Protein AF-F8X2E6-F1 (afdb_monomer)

Solvent-accessible surface area (backbone atoms only — not comparable to full-atom values): 6970 Å² total; per-residue (Å²): 133,82,79,84,79,78,52,74,77,81,66,60,61,71,78,40,72,68,53,47,54,53,47,49,52,50,50,52,58,64,71,67,60,95,70,79,73,49,81,45,78,47,77,47,75,47,98,66,54,37,36,38,39,40,31,36,37,47,46,56,96,87,60,66,39,72,42,82,74,49,54,48,30,27,36,68,77,85,87,52,76,43,78,41,65,75,57,20,55,52,50,46,51,56,48,50,53,56,44,50,57,50,36,49,52,49,49,54,52,51,57,50,54,64,76,79,107

Structure (mmCIF, N/CA/C/O backbone):
data_AF-F8X2E6-F1
#
_entry.id   AF-F8X2E6-F1
#
loop_
_atom_site.group_PDB
_atom_site.id
_atom_site.type_symbol
_atom_site.label_atom_id
_atom_site.label_alt_id
_atom_site.label_comp_id
_atom_site.label_asym_id
_atom_site.label_entity_id
_atom_site.label_seq_id
_atom_site.pdbx_PDB_ins_code
_atom_site.Cartn_x
_atom_site.Cartn_y
_atom_site.Cartn_z
_atom_site.occupancy
_atom_site.B_iso_or_equiv
_atom_site.auth_seq_id
_atom_site.auth_comp_id
_atom_site.auth_asym_id
_atom_site.auth_atom_id
_atom_site.pdbx_PDB_model_num
ATOM 1 N N . MET A 1 1 ? -29.375 3.908 34.653 1.00 38.72 1 MET A N 1
ATOM 2 C CA . MET A 1 1 ? -28.769 2.998 33.661 1.00 38.72 1 MET A CA 1
ATOM 3 C C . MET A 1 1 ? -27.700 3.803 32.946 1.00 38.72 1 MET A C 1
ATOM 5 O O . MET A 1 1 ? -28.048 4.783 32.305 1.00 38.72 1 MET A O 1
ATOM 9 N N . GLY A 1 2 ? -26.422 3.524 33.218 1.00 39.16 2 GLY A N 1
ATOM 10 C CA . GLY A 1 2 ? -25.306 4.288 32.655 1.00 39.16 2 GLY A CA 1
ATOM 11 C C . GLY A 1 2 ? -25.157 3.987 31.168 1.00 39.16 2 GLY A C 1
ATOM 12 O O . GLY A 1 2 ? -25.267 2.827 30.779 1.00 39.16 2 GLY A O 1
ATOM 13 N N . ALA A 1 3 ? -24.959 5.024 30.353 1.00 43.25 3 ALA A N 1
ATOM 14 C CA . ALA A 1 3 ? -24.627 4.857 28.945 1.00 43.25 3 ALA A CA 1
ATOM 15 C C . ALA A 1 3 ? -23.361 3.998 28.842 1.00 43.25 3 ALA A C 1
ATOM 17 O O . ALA A 1 3 ? -22.381 4.272 29.541 1.00 43.25 3 ALA A O 1
ATOM 18 N N . LEU A 1 4 ? -23.406 2.952 28.013 1.00 37.09 4 LEU A N 1
ATOM 19 C CA . LEU A 1 4 ? -22.219 2.189 27.649 1.00 37.09 4 LEU A CA 1
ATOM 20 C C . LEU A 1 4 ? -21.218 3.201 27.077 1.00 37.09 4 LEU A C 1
ATOM 22 O O . LEU A 1 4 ? -21.467 3.802 26.033 1.00 37.09 4 LEU A O 1
ATOM 26 N N . LYS A 1 5 ? -20.137 3.465 27.811 1.00 39.19 5 LYS A N 1
ATOM 27 C CA . LYS A 1 5 ? -19.029 4.269 27.306 1.00 39.19 5 LYS A CA 1
ATOM 28 C C . LYS A 1 5 ? -18.236 3.330 26.411 1.00 39.19 5 LYS A C 1
ATOM 30 O O . LYS A 1 5 ? -17.448 2.537 26.901 1.00 39.19 5 LYS A O 1
ATOM 35 N N . ILE A 1 6 ? -18.578 3.355 25.133 1.00 37.03 6 ILE A N 1
ATOM 36 C CA . ILE A 1 6 ? -17.868 2.663 24.068 1.00 37.03 6 ILE A CA 1
ATOM 37 C C . ILE A 1 6 ? -16.474 3.304 24.010 1.00 37.03 6 ILE A C 1
ATOM 39 O O . ILE A 1 6 ? -16.369 4.488 23.678 1.00 37.03 6 ILE A O 1
ATOM 43 N N . ASP A 1 7 ? -15.439 2.589 24.458 1.00 45.00 7 ASP A N 1
ATOM 44 C CA . ASP A 1 7 ? -14.062 3.076 24.383 1.00 45.00 7 ASP A CA 1
ATOM 45 C C . ASP A 1 7 ? -13.582 2.916 22.938 1.00 45.00 7 ASP A C 1
ATOM 47 O O . ASP A 1 7 ? -13.813 1.887 22.307 1.00 45.00 7 ASP A O 1
ATOM 51 N N . ILE A 1 8 ? -12.896 3.918 22.392 1.00 43.97 8 ILE A N 1
ATOM 52 C CA . ILE A 1 8 ? -12.310 3.816 21.050 1.00 43.97 8 ILE A CA 1
ATOM 53 C C . ILE A 1 8 ? -11.261 2.690 20.985 1.00 43.97 8 ILE A C 1
ATOM 55 O O . ILE A 1 8 ? -10.983 2.154 19.916 1.00 43.97 8 ILE A O 1
ATOM 59 N N . GLN A 1 9 ? -10.722 2.278 22.140 1.00 46.31 9 GLN A N 1
ATOM 60 C CA . GLN A 1 9 ? -9.853 1.109 22.274 1.00 46.31 9 GLN A CA 1
ATOM 61 C C . GLN A 1 9 ? -10.588 -0.233 22.131 1.00 46.31 9 GLN A C 1
ATOM 63 O O . GLN A 1 9 ? -9.951 -1.215 21.752 1.00 46.31 9 GLN A O 1
ATOM 68 N N . ASP A 1 10 ? -11.907 -0.281 22.355 1.00 43.69 10 ASP A N 1
ATOM 69 C CA . ASP A 1 10 ? -12.730 -1.481 22.131 1.00 43.69 10 ASP A CA 1
ATOM 70 C C . ASP A 1 10 ? -12.931 -1.764 20.625 1.00 43.69 10 ASP A C 1
ATOM 72 O O . ASP A 1 10 ? -13.336 -2.861 20.241 1.00 43.69 10 ASP A O 1
ATOM 76 N N . PHE A 1 11 ? -12.594 -0.786 19.770 1.00 47.62 11 PHE A N 1
ATOM 77 C CA . PHE A 1 11 ? -12.663 -0.820 18.305 1.00 47.62 11 PHE A CA 1
ATOM 78 C C . PHE A 1 11 ? -11.269 -0.743 17.685 1.00 47.62 11 PHE A C 1
ATOM 80 O O . PHE A 1 11 ? -11.085 -0.102 16.656 1.00 47.62 11 PHE A O 1
ATOM 87 N N . LYS A 1 12 ? -10.269 -1.416 18.259 1.00 51.94 12 LYS A N 1
ATOM 88 C CA . LYS A 1 12 ? -9.099 -1.820 17.469 1.00 51.94 12 LYS A CA 1
ATOM 89 C C . LYS A 1 12 ? -9.381 -3.186 16.830 1.00 51.94 12 LYS A C 1
ATOM 91 O O . LYS A 1 12 ? -8.991 -4.203 17.403 1.00 51.94 12 LYS A O 1
ATOM 96 N N . PRO A 1 13 ? -10.017 -3.285 15.646 1.00 56.22 13 PRO A N 1
ATOM 97 C CA . PRO A 1 13 ? -9.803 -4.435 14.795 1.00 56.22 13 PRO A CA 1
ATOM 98 C C . PRO A 1 13 ? -8.336 -4.356 14.368 1.00 56.22 13 PRO A C 1
ATOM 100 O O . PRO A 1 13 ? -7.985 -3.637 13.448 1.00 56.22 13 PRO A O 1
ATOM 103 N N . CYS A 1 14 ? -7.430 -4.985 15.115 1.00 60.44 14 CYS A N 1
ATOM 104 C CA . CYS A 1 14 ? -6.004 -4.719 14.954 1.00 60.44 14 CYS A CA 1
ATOM 105 C C . CYS A 1 14 ? -5.539 -5.119 13.545 1.00 60.44 14 CYS A C 1
ATOM 107 O O . CYS A 1 14 ? -5.447 -6.308 13.237 1.00 60.44 14 CYS A O 1
ATOM 109 N N . LEU A 1 15 ? -5.202 -4.136 12.709 1.00 65.56 15 LEU A N 1
ATOM 110 C CA . LEU A 1 15 ? -4.176 -4.302 11.685 1.00 65.56 15 LEU A CA 1
ATOM 111 C C . LEU A 1 15 ? -2.874 -4.574 12.447 1.00 65.56 15 LEU A C 1
ATOM 113 O O . LEU A 1 15 ? -2.180 -3.656 12.871 1.00 65.56 15 LEU A O 1
ATOM 117 N N . THR A 1 16 ? -2.619 -5.846 12.752 1.00 73.56 16 THR A N 1
ATOM 118 C CA . THR A 1 16 ? -1.362 -6.264 13.379 1.00 73.56 16 THR A CA 1
ATOM 119 C C . THR A 1 16 ? -0.214 -6.056 12.400 1.00 73.56 16 THR A C 1
ATOM 12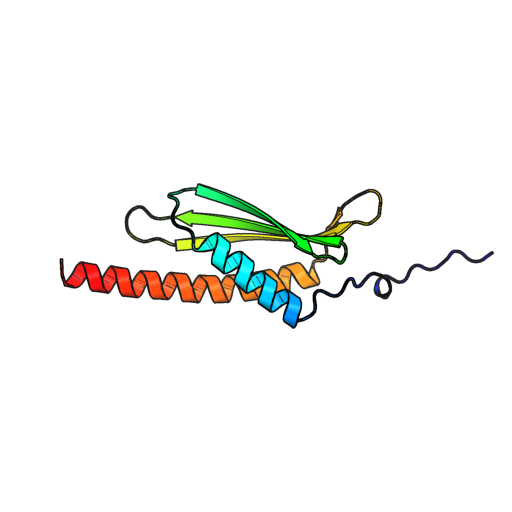1 O O . THR A 1 16 ? -0.436 -6.103 11.191 1.00 73.56 16 THR A O 1
ATOM 124 N N . ASP A 1 17 ? 1.015 -5.923 12.897 1.00 73.38 17 ASP A N 1
ATOM 125 C CA . ASP A 1 17 ? 2.210 -5.784 12.049 1.00 73.38 17 ASP A CA 1
ATOM 126 C C . ASP A 1 17 ? 2.293 -6.887 10.976 1.00 73.38 17 ASP A C 1
ATOM 128 O O . ASP A 1 17 ? 2.595 -6.622 9.816 1.00 73.38 17 ASP A O 1
ATOM 132 N N . GLU A 1 18 ? 1.927 -8.126 11.328 1.00 75.25 18 GLU A N 1
ATOM 133 C CA . GLU A 1 18 ? 1.874 -9.249 10.382 1.00 75.25 18 GLU A CA 1
ATOM 134 C C . GLU A 1 18 ? 0.780 -9.077 9.311 1.00 75.25 18 GLU A C 1
ATOM 136 O O . GLU A 1 18 ? 0.967 -9.455 8.153 1.00 75.25 18 GLU A O 1
ATOM 141 N N . SER A 1 19 ? -0.376 -8.520 9.681 1.00 74.81 19 SER A N 1
ATOM 142 C CA . SER A 1 19 ? -1.471 -8.257 8.740 1.00 74.81 19 SER A CA 1
ATOM 143 C C . SER A 1 19 ? -1.123 -7.104 7.800 1.00 74.81 19 SER A C 1
ATOM 145 O O . SER A 1 19 ? -1.433 -7.181 6.614 1.00 74.81 19 SER A O 1
ATOM 147 N N . ILE A 1 20 ? -0.438 -6.079 8.315 1.00 78.31 20 ILE A N 1
ATOM 148 C CA . ILE A 1 20 ? 0.084 -4.946 7.545 1.00 78.31 20 ILE A CA 1
ATOM 149 C C . ILE A 1 20 ? 1.116 -5.438 6.525 1.00 78.31 20 ILE A C 1
ATOM 151 O O . ILE A 1 20 ? 0.979 -5.140 5.344 1.00 78.31 20 ILE A O 1
ATOM 155 N N . ASP A 1 21 ? 2.088 -6.257 6.933 1.00 77.19 21 ASP A N 1
ATOM 156 C CA . ASP A 1 21 ? 3.099 -6.817 6.022 1.00 77.19 21 ASP A CA 1
ATOM 157 C C . ASP A 1 21 ? 2.469 -7.674 4.907 1.00 77.19 21 ASP A C 1
ATOM 159 O O . ASP A 1 21 ? 2.795 -7.527 3.726 1.00 77.19 21 ASP A O 1
ATOM 163 N N . LYS A 1 22 ? 1.497 -8.532 5.249 1.00 79.19 22 LYS A N 1
ATOM 164 C CA . LYS A 1 22 ? 0.740 -9.308 4.250 1.00 79.19 22 LYS A CA 1
ATOM 165 C C . LYS A 1 22 ? -0.040 -8.407 3.296 1.00 79.19 22 LYS A C 1
ATOM 167 O O . LYS A 1 22 ? -0.077 -8.690 2.099 1.00 79.19 22 LYS A O 1
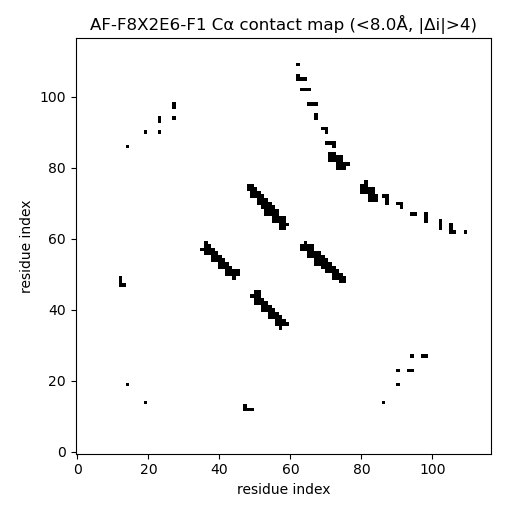ATOM 172 N N . LEU A 1 23 ? -0.654 -7.344 3.812 1.00 78.25 23 LEU A N 1
ATOM 173 C CA . LEU A 1 23 ? -1.415 -6.389 3.016 1.00 78.25 23 LEU A CA 1
ATOM 174 C C . LEU A 1 23 ? -0.503 -5.621 2.052 1.00 78.25 23 LEU A C 1
ATOM 176 O O . LEU A 1 23 ? -0.816 -5.548 0.869 1.00 78.25 23 LEU A O 1
ATOM 180 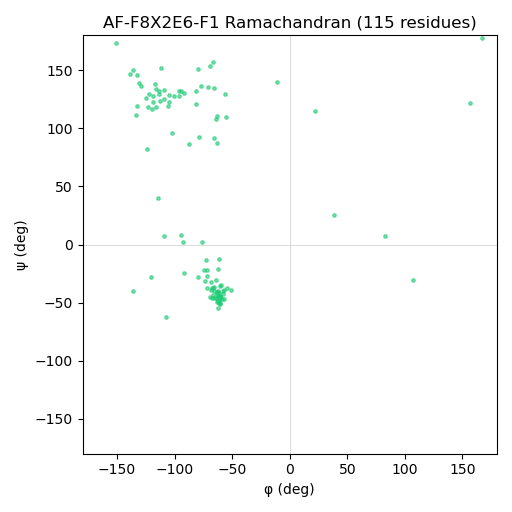N N . VAL A 1 24 ? 0.648 -5.132 2.520 1.00 81.12 24 VAL A N 1
ATOM 181 C CA . VAL A 1 24 ? 1.660 -4.475 1.678 1.00 81.12 24 VAL A CA 1
ATOM 182 C C . VAL A 1 24 ? 2.107 -5.410 0.558 1.00 81.12 24 VAL A C 1
ATOM 184 O O . VAL A 1 24 ? 2.091 -5.015 -0.602 1.00 81.12 24 VAL A O 1
ATOM 187 N N . LYS A 1 25 ? 2.416 -6.677 0.859 1.00 81.88 25 LYS A N 1
ATOM 188 C CA . LYS A 1 25 ? 2.793 -7.671 -0.164 1.00 81.88 25 LYS A CA 1
ATOM 189 C C . LYS A 1 25 ? 1.688 -7.921 -1.189 1.00 81.88 25 LYS A C 1
ATOM 191 O O . LYS A 1 25 ? 1.980 -8.026 -2.377 1.00 81.88 25 LYS A O 1
ATOM 196 N N . LEU A 1 26 ? 0.433 -8.009 -0.748 1.00 80.56 26 LEU A N 1
ATOM 197 C CA . LEU A 1 26 ? -0.723 -8.166 -1.635 1.00 80.56 26 LEU A CA 1
ATOM 198 C C . LEU A 1 26 ? -0.914 -6.945 -2.540 1.00 80.56 26 LEU A C 1
ATOM 200 O O . LEU A 1 26 ? -1.101 -7.114 -3.742 1.00 80.56 26 LEU A O 1
ATOM 204 N N . ILE A 1 27 ? -0.832 -5.736 -1.979 1.00 78.62 27 ILE A N 1
ATOM 205 C CA . ILE A 1 27 ? -0.925 -4.482 -2.734 1.00 78.62 27 ILE A CA 1
ATOM 206 C C . ILE A 1 27 ? 0.206 -4.413 -3.754 1.00 78.62 27 ILE A C 1
ATOM 208 O O . ILE A 1 27 ? -0.066 -4.216 -4.931 1.00 78.62 27 ILE A O 1
ATOM 212 N N . MET A 1 28 ? 1.452 -4.639 -3.335 1.00 78.31 28 MET A N 1
ATOM 213 C CA . MET A 1 28 ? 2.606 -4.634 -4.234 1.00 78.31 28 MET A CA 1
ATOM 214 C C . MET A 1 28 ? 2.446 -5.664 -5.351 1.00 78.31 28 MET A C 1
ATOM 216 O O . MET A 1 28 ? 2.669 -5.329 -6.506 1.00 78.31 28 MET A O 1
ATOM 220 N N . SER A 1 29 ? 1.972 -6.875 -5.043 1.00 77.75 29 SER A N 1
ATOM 221 C CA . SER A 1 29 ? 1.716 -7.898 -6.059 1.00 77.75 29 SER A CA 1
ATOM 222 C C . SER A 1 29 ? 0.597 -7.524 -7.032 1.00 77.75 29 SER A C 1
ATOM 224 O O . SER A 1 29 ? 0.702 -7.898 -8.194 1.00 77.75 29 SER A O 1
ATOM 226 N N . ASP A 1 30 ? -0.472 -6.846 -6.598 1.00 74.50 30 ASP A N 1
ATOM 227 C CA . ASP A 1 30 ? -1.528 -6.369 -7.511 1.00 74.50 30 ASP A CA 1
ATOM 228 C C . ASP A 1 30 ? -1.051 -5.163 -8.330 1.00 74.50 30 ASP A C 1
ATOM 230 O O . ASP A 1 30 ? -1.447 -4.988 -9.488 1.00 74.50 30 ASP A O 1
ATOM 234 N N . LEU A 1 31 ? -0.164 -4.355 -7.739 1.00 71.81 31 LEU A N 1
ATOM 235 C CA . LEU A 1 31 ? 0.453 -3.228 -8.413 1.00 71.81 31 LEU A CA 1
ATOM 236 C C . LEU A 1 31 ? 1.479 -3.669 -9.475 1.00 71.81 31 LEU A C 1
ATOM 238 O O . LEU A 1 31 ? 1.655 -2.968 -10.468 1.00 71.81 31 LEU A O 1
ATOM 242 N N . ASP A 1 32 ? 2.092 -4.839 -9.315 1.00 66.31 32 ASP A N 1
ATOM 243 C CA . ASP A 1 32 ? 3.142 -5.395 -10.183 1.00 66.31 32 ASP A CA 1
ATOM 244 C C . ASP A 1 32 ? 2.623 -5.974 -11.528 1.00 66.31 32 ASP A C 1
ATOM 246 O O . ASP A 1 32 ? 3.377 -6.500 -12.343 1.00 66.31 32 ASP A O 1
ATOM 250 N N . ILE A 1 33 ? 1.316 -5.901 -11.831 1.00 53.72 33 ILE A N 1
ATOM 251 C CA . ILE A 1 33 ? 0.744 -6.663 -12.961 1.00 53.72 33 ILE A CA 1
ATOM 252 C C . ILE A 1 33 ? 0.483 -5.808 -14.215 1.00 53.72 33 ILE A C 1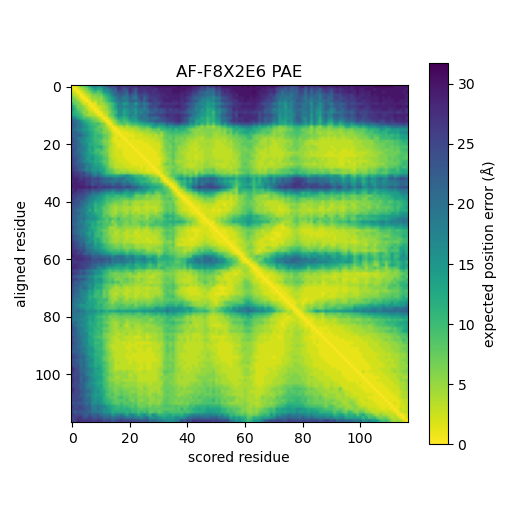
ATOM 254 O O . ILE A 1 33 ? -0.585 -5.218 -14.383 1.00 53.72 33 ILE A O 1
ATOM 258 N N . TYR A 1 34 ? 1.454 -5.832 -15.136 1.00 52.09 34 TYR A N 1
ATOM 259 C CA . TYR A 1 34 ? 1.350 -6.004 -16.605 1.00 52.09 34 TYR A CA 1
ATOM 260 C C . TYR A 1 34 ? 0.197 -5.362 -17.424 1.00 52.09 34 TYR A C 1
ATOM 262 O O . TYR A 1 34 ? -0.088 -5.832 -18.528 1.00 52.09 34 TYR A O 1
ATOM 270 N N . SER A 1 35 ? -0.444 -4.266 -17.001 1.00 49.25 35 SER A N 1
ATOM 271 C CA . SER A 1 35 ? -1.331 -3.508 -17.903 1.00 49.25 35 SER A CA 1
ATOM 272 C C . SER A 1 35 ? -1.093 -1.997 -17.858 1.00 49.25 35 SER A C 1
ATOM 274 O O . SER A 1 35 ? -1.409 -1.345 -16.868 1.00 49.25 35 SER A O 1
ATOM 276 N N . TYR A 1 36 ? -0.567 -1.507 -18.980 1.00 52.75 36 TYR A N 1
ATOM 277 C CA . TYR A 1 36 ? -0.460 -0.145 -19.512 1.00 52.75 36 TYR A CA 1
ATOM 278 C C . TYR A 1 36 ? -1.258 0.978 -18.825 1.00 52.75 36 TYR A C 1
ATOM 280 O O . TYR A 1 36 ? -2.425 0.796 -18.498 1.00 52.75 36 TYR A O 1
ATOM 288 N N . GLU A 1 37 ? -0.584 2.134 -18.708 1.00 57.88 37 GLU A N 1
ATOM 289 C CA . GLU A 1 37 ? -1.070 3.504 -18.447 1.00 57.88 37 GLU A CA 1
ATOM 290 C C . GLU A 1 37 ? -2.443 3.639 -17.772 1.00 57.88 37 GLU A C 1
ATOM 292 O O . GLU A 1 37 ? -3.488 3.378 -18.366 1.00 57.88 37 GLU A O 1
ATOM 297 N N . GLY A 1 38 ? -2.464 4.176 -16.550 1.00 66.25 38 GLY A N 1
ATOM 298 C CA . GLY A 1 38 ? -3.733 4.511 -15.924 1.00 66.25 38 GLY A CA 1
ATOM 299 C C . GLY A 1 38 ? -3.668 4.822 -14.441 1.00 66.25 38 GLY A C 1
ATOM 300 O O . GLY A 1 38 ? -2.625 4.759 -13.787 1.00 66.25 38 GLY A O 1
ATOM 301 N N . HIS A 1 39 ? -4.848 5.162 -13.943 1.00 73.44 39 HIS A N 1
ATOM 302 C CA . HIS A 1 39 ? -5.175 5.317 -12.537 1.00 73.44 39 HIS A CA 1
ATOM 303 C C . HIS A 1 39 ? -5.813 4.023 -12.039 1.00 73.44 39 HIS A C 1
ATOM 305 O O . HIS A 1 39 ? -6.701 3.479 -12.703 1.00 73.44 39 HIS A O 1
ATOM 311 N N . ARG A 1 40 ? -5.353 3.511 -10.897 1.00 74.75 40 ARG A N 1
ATOM 312 C CA . ARG A 1 40 ? -5.954 2.349 -10.247 1.00 74.75 40 ARG A CA 1
ATOM 313 C C . ARG A 1 40 ? -6.328 2.683 -8.814 1.00 74.75 40 ARG A C 1
ATOM 315 O O . ARG A 1 40 ? -5.484 3.082 -8.019 1.00 74.75 40 ARG A O 1
ATOM 322 N N . LEU A 1 41 ? -7.595 2.435 -8.503 1.00 81.88 41 LEU A N 1
ATOM 323 C CA . LEU A 1 41 ? -8.118 2.364 -7.148 1.00 81.88 41 LEU A CA 1
ATOM 324 C C . LEU A 1 41 ? -8.361 0.894 -6.800 1.00 81.88 41 LEU A C 1
ATOM 326 O O . LEU A 1 41 ? -9.015 0.166 -7.557 1.00 81.88 41 LEU A O 1
ATOM 330 N N . ARG A 1 42 ? -7.838 0.458 -5.658 1.00 80.62 42 ARG A N 1
ATOM 331 C CA . ARG A 1 42 ? -8.033 -0.890 -5.126 1.00 80.62 42 ARG A CA 1
ATOM 332 C C . ARG A 1 42 ? -8.499 -0.834 -3.689 1.00 80.62 42 ARG A C 1
ATOM 334 O O . ARG A 1 42 ? -7.955 -0.078 -2.899 1.00 80.62 42 ARG A O 1
ATOM 341 N N . SER A 1 43 ? -9.483 -1.666 -3.377 1.00 81.62 43 SER A N 1
ATOM 342 C CA . SER A 1 43 ? -10.039 -1.818 -2.038 1.00 81.62 43 SER A CA 1
ATOM 343 C C . SER A 1 43 ? -9.710 -3.205 -1.513 1.00 81.62 43 SER A C 1
ATOM 345 O O . SER A 1 43 ? -9.972 -4.200 -2.189 1.00 81.62 43 SER A O 1
ATOM 347 N N . PHE A 1 44 ? -9.171 -3.266 -0.304 1.00 79.00 44 PHE A N 1
ATOM 348 C CA . PHE A 1 44 ? -8.860 -4.493 0.416 1.00 79.00 44 PHE A CA 1
ATOM 349 C C . PHE A 1 44 ? -9.667 -4.504 1.704 1.00 79.00 44 PHE A C 1
ATOM 351 O O . PHE A 1 44 ? -9.563 -3.583 2.505 1.00 79.00 44 PHE A O 1
ATOM 358 N N . GLU A 1 45 ? -10.481 -5.533 1.906 1.00 76.25 45 GLU A N 1
ATOM 359 C CA . GLU A 1 45 ? -11.266 -5.678 3.128 1.00 76.25 45 GLU A CA 1
ATOM 360 C C . GLU A 1 45 ? -10.656 -6.777 3.996 1.00 76.25 45 GLU A C 1
ATOM 362 O O . GLU A 1 45 ? -10.514 -7.932 3.589 1.00 76.25 45 GLU A O 1
ATOM 367 N N . CYS A 1 46 ? -10.244 -6.395 5.197 1.00 69.94 46 CYS A N 1
ATOM 368 C CA . CYS A 1 46 ? -9.743 -7.292 6.215 1.00 69.94 46 CYS A CA 1
ATOM 369 C C . CYS A 1 46 ? -10.916 -7.984 6.925 1.00 69.94 46 CYS A C 1
ATOM 371 O O . CYS A 1 46 ? -11.995 -7.424 7.106 1.00 69.94 46 CYS A O 1
ATOM 373 N N . THR A 1 47 ? -10.686 -9.202 7.419 1.00 67.19 47 THR A N 1
ATOM 374 C CA . THR A 1 47 ? -11.706 -10.024 8.104 1.00 67.19 47 THR A CA 1
ATOM 375 C C . THR A 1 47 ? -12.269 -9.399 9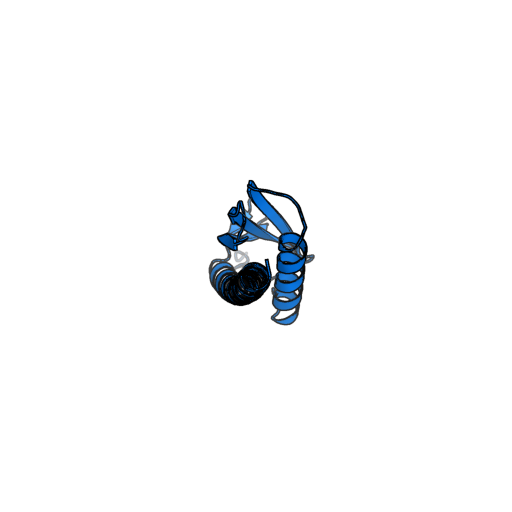.382 1.00 67.19 47 THR A C 1
ATOM 377 O O . THR A 1 47 ? -13.241 -9.894 9.941 1.00 67.19 47 THR A O 1
ATOM 380 N N . ASN A 1 48 ? -11.629 -8.346 9.876 1.00 67.50 48 ASN A N 1
ATOM 381 C CA . ASN A 1 48 ? -11.994 -7.597 11.069 1.00 67.50 48 ASN A CA 1
ATOM 382 C C . ASN A 1 48 ? -12.860 -6.355 10.752 1.00 67.50 48 ASN A C 1
ATOM 384 O O . ASN A 1 48 ? -13.106 -5.553 11.647 1.00 67.50 48 ASN A O 1
ATOM 388 N N . GLY A 1 49 ? -13.318 -6.198 9.503 1.00 69.69 49 GLY A N 1
ATOM 389 C CA . GLY A 1 49 ? -14.183 -5.095 9.071 1.00 69.69 49 GLY A CA 1
ATOM 390 C C . GLY A 1 49 ? -13.439 -3.801 8.730 1.00 69.69 49 GLY A C 1
ATOM 391 O O . GLY A 1 49 ? -14.086 -2.780 8.491 1.00 69.69 49 GLY A O 1
ATOM 392 N N . ILE A 1 50 ? -12.100 -3.831 8.703 1.00 76.94 50 ILE A N 1
ATOM 393 C CA . ILE A 1 50 ? -11.293 -2.729 8.174 1.00 76.94 50 ILE A CA 1
ATOM 394 C C . ILE A 1 50 ? -11.227 -2.827 6.659 1.00 76.94 50 ILE A C 1
ATOM 396 O O . ILE A 1 50 ? -10.889 -3.870 6.106 1.00 76.94 50 ILE A O 1
ATOM 400 N N . ARG A 1 51 ? -11.472 -1.708 5.992 1.00 83.25 51 ARG A N 1
ATOM 401 C CA . ARG A 1 51 ? -11.276 -1.521 4.564 1.00 83.25 51 ARG A CA 1
ATOM 402 C C . ARG A 1 51 ? -10.087 -0.599 4.320 1.00 83.25 51 ARG A C 1
ATOM 404 O O . ARG A 1 51 ? -10.001 0.467 4.918 1.00 83.25 51 ARG A O 1
ATOM 411 N N . VAL A 1 52 ? -9.205 -0.992 3.412 1.00 80.75 52 VAL A N 1
ATOM 412 C CA . VAL A 1 52 ? -8.071 -0.192 2.953 1.00 80.75 52 VAL A CA 1
ATOM 413 C C . VAL A 1 52 ? -8.247 0.118 1.476 1.00 80.75 52 VAL A C 1
ATOM 415 O O . VAL A 1 52 ? -8.275 -0.797 0.655 1.00 80.75 52 VAL A O 1
ATOM 418 N N . ASP A 1 53 ? -8.353 1.398 1.141 1.00 85.56 53 ASP A N 1
ATOM 419 C CA . ASP A 1 53 ? -8.433 1.876 -0.233 1.00 85.56 53 ASP A CA 1
ATOM 420 C C . ASP A 1 53 ? -7.094 2.496 -0.634 1.00 85.56 53 ASP A C 1
ATOM 422 O O . ASP A 1 53 ? -6.609 3.425 0.007 1.00 85.56 53 ASP A O 1
ATOM 426 N N . VAL A 1 54 ? -6.494 1.976 -1.701 1.00 83.44 54 VAL A N 1
ATOM 427 C CA . VAL A 1 54 ? -5.205 2.420 -2.229 1.00 83.44 54 VAL A CA 1
ATOM 428 C C . VAL A 1 54 ? -5.391 2.935 -3.641 1.00 83.44 54 VAL A C 1
ATOM 430 O O . VAL A 1 54 ? -5.931 2.249 -4.511 1.00 83.44 54 VAL A O 1
ATOM 433 N N . GLU A 1 55 ? -4.908 4.147 -3.866 1.00 84.81 55 GLU A N 1
ATOM 434 C CA . GLU A 1 55 ? -4.915 4.813 -5.154 1.00 84.81 55 GLU A CA 1
ATOM 435 C C . GLU A 1 55 ? -3.482 4.972 -5.657 1.00 84.81 55 GLU A C 1
ATOM 437 O O . GLU A 1 55 ? -2.643 5.589 -4.994 1.00 84.81 55 GLU A O 1
ATOM 442 N N . ALA A 1 56 ? -3.202 4.446 -6.846 1.00 81.31 56 ALA A N 1
ATOM 443 C CA . ALA A 1 56 ? -1.895 4.537 -7.478 1.00 81.31 56 ALA A CA 1
ATOM 444 C C . ALA A 1 56 ? -2.015 4.876 -8.965 1.00 81.31 56 ALA A C 1
ATOM 446 O O . ALA A 1 56 ? -2.975 4.507 -9.646 1.00 81.31 56 ALA A O 1
ATOM 447 N N . ASN A 1 57 ? -1.001 5.569 -9.475 1.00 78.25 57 ASN A N 1
AT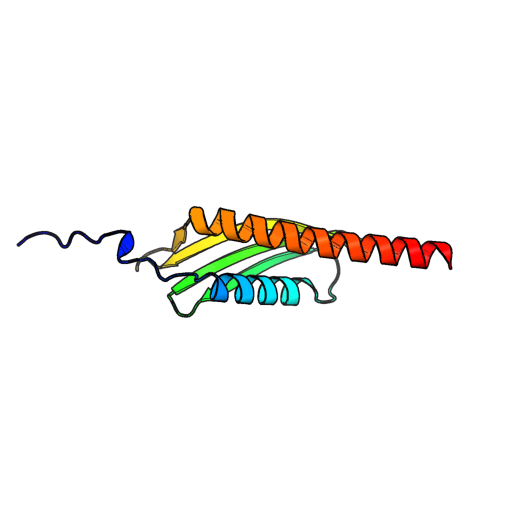OM 448 C CA . ASN A 1 57 ? -0.879 5.916 -10.883 1.00 78.25 57 ASN A CA 1
ATOM 449 C C . ASN A 1 57 ? 0.350 5.266 -11.498 1.00 78.25 57 ASN A C 1
ATOM 451 O O . ASN A 1 57 ? 1.438 5.335 -10.929 1.00 78.25 57 ASN A O 1
ATOM 455 N N . TYR A 1 58 ? 0.179 4.750 -12.711 1.00 74.81 58 TYR A N 1
ATOM 456 C CA . TYR A 1 58 ? 1.265 4.239 -13.536 1.00 74.81 58 TYR A CA 1
ATOM 457 C C . TYR A 1 58 ? 1.641 5.274 -14.581 1.00 74.81 58 TYR A C 1
ATOM 459 O O . TYR A 1 58 ? 0.784 5.757 -15.327 1.00 74.81 58 TYR A O 1
ATOM 467 N N . ARG A 1 59 ? 2.927 5.606 -14.653 1.00 69.75 59 ARG A N 1
ATOM 468 C CA . ARG A 1 59 ? 3.480 6.491 -15.681 1.00 69.75 59 ARG A CA 1
ATOM 469 C C . ARG A 1 59 ? 4.575 5.759 -16.434 1.00 69.75 59 ARG A C 1
ATOM 471 O O . ARG A 1 59 ? 5.477 5.227 -15.797 1.00 69.75 59 ARG A O 1
ATOM 478 N N . GLY A 1 60 ? 4.515 5.768 -17.765 1.00 61.69 60 GLY A N 1
ATOM 479 C CA . GLY A 1 60 ? 5.621 5.271 -18.576 1.00 61.69 60 GLY A CA 1
ATOM 480 C C . GLY A 1 60 ? 5.254 4.816 -19.979 1.00 61.69 60 GLY A C 1
ATOM 481 O O . GLY A 1 60 ? 4.491 3.868 -20.134 1.00 61.69 60 GLY A O 1
ATOM 482 N N . SER A 1 61 ? 5.873 5.436 -20.986 1.00 58.97 61 SER A N 1
ATOM 483 C CA . SER A 1 61 ? 5.912 4.920 -22.362 1.00 58.97 61 SER A CA 1
ATOM 484 C C . SER A 1 61 ? 7.143 4.037 -22.631 1.00 58.97 61 SER A C 1
ATOM 486 O O . SER A 1 61 ? 7.078 3.172 -23.499 1.00 58.97 61 SER A O 1
ATOM 488 N N . ALA A 1 62 ? 8.236 4.225 -21.873 1.00 59.06 62 ALA A N 1
ATOM 489 C CA . ALA A 1 62 ? 9.499 3.474 -21.975 1.00 59.06 62 ALA A CA 1
ATOM 490 C C . ALA A 1 62 ? 10.074 3.074 -20.598 1.00 59.06 62 ALA A C 1
ATOM 492 O O . ALA A 1 62 ? 10.506 1.943 -20.434 1.00 59.06 62 ALA A O 1
ATOM 493 N N . TYR A 1 63 ? 10.001 3.971 -19.605 1.00 63.19 63 TYR A N 1
ATOM 494 C CA . TYR A 1 63 ? 10.329 3.720 -18.194 1.00 63.19 63 TYR A CA 1
ATOM 495 C C . TYR A 1 63 ? 9.043 3.711 -17.365 1.00 63.19 63 TYR A C 1
ATOM 497 O O . TYR A 1 63 ? 8.276 4.677 -17.442 1.00 63.19 63 TYR A O 1
ATOM 505 N N . ARG A 1 64 ? 8.788 2.641 -16.607 1.00 69.62 64 ARG A N 1
ATOM 506 C CA . ARG A 1 64 ? 7.579 2.493 -15.787 1.00 69.62 64 ARG A CA 1
ATOM 507 C C . ARG A 1 64 ? 7.870 2.929 -14.358 1.00 69.62 64 ARG A C 1
ATOM 509 O O . ARG A 1 64 ? 8.795 2.441 -13.732 1.00 69.62 64 ARG A O 1
ATOM 516 N N . SER A 1 65 ? 7.042 3.827 -13.841 1.00 75.81 65 SER A N 1
ATOM 517 C CA . SER A 1 65 ? 7.051 4.198 -12.427 1.00 75.81 65 SER A CA 1
ATOM 518 C C . SER A 1 65 ? 5.647 4.153 -11.850 1.00 75.81 65 SER A C 1
ATOM 520 O O . SER A 1 65 ? 4.671 4.584 -12.480 1.00 75.81 65 SER A O 1
ATOM 522 N N . ILE A 1 66 ? 5.557 3.641 -10.628 1.00 81.19 66 ILE A N 1
ATOM 523 C CA . ILE A 1 66 ? 4.353 3.681 -9.810 1.00 81.19 66 ILE A CA 1
ATOM 524 C C . ILE A 1 66 ? 4.443 4.898 -8.893 1.00 81.19 66 ILE A C 1
ATOM 526 O O . ILE A 1 66 ? 5.453 5.130 -8.231 1.00 81.19 66 ILE A O 1
ATOM 530 N N . GLN A 1 67 ? 3.367 5.677 -8.840 1.00 82.12 67 GLN A N 1
ATOM 531 C CA . GLN A 1 67 ? 3.207 6.769 -7.890 1.00 82.12 67 GLN A CA 1
ATOM 532 C C . GLN A 1 67 ? 1.987 6.505 -7.010 1.00 82.12 67 GLN A C 1
ATOM 534 O O . GLN A 1 67 ? 0.856 6.525 -7.502 1.00 82.12 67 GLN A O 1
ATOM 539 N N . LEU A 1 68 ? 2.214 6.339 -5.707 1.00 84.25 68 LEU A N 1
ATOM 540 C CA . LEU A 1 68 ? 1.149 6.312 -4.708 1.00 84.25 68 LEU A CA 1
ATOM 541 C C . LEU A 1 68 ? 0.470 7.691 -4.634 1.00 84.25 68 LEU A C 1
ATOM 543 O O . LEU A 1 68 ? 1.143 8.727 -4.653 1.00 84.25 68 LEU A O 1
ATOM 547 N N . LYS A 1 69 ? -0.864 7.717 -4.605 1.00 85.06 69 LYS A N 1
ATOM 548 C CA . LYS A 1 69 ? -1.664 8.944 -4.482 1.00 85.06 69 LYS A CA 1
ATOM 549 C C . LYS A 1 69 ? -2.287 9.062 -3.112 1.00 85.06 69 LYS A C 1
ATOM 551 O O . LYS A 1 69 ? -1.962 10.000 -2.396 1.00 85.06 69 LYS A O 1
ATOM 556 N N . ASN A 1 70 ? -3.145 8.111 -2.772 1.00 82.75 70 ASN A N 1
ATOM 557 C CA . ASN A 1 70 ? -3.904 8.125 -1.536 1.00 82.75 70 ASN A CA 1
ATOM 558 C C . ASN A 1 70 ? -3.938 6.722 -0.932 1.00 82.75 70 ASN A C 1
ATOM 560 O O . ASN A 1 70 ? -3.963 5.724 -1.656 1.00 82.75 70 ASN A O 1
ATOM 564 N N . VAL A 1 71 ? -3.957 6.674 0.396 1.00 84.94 71 VAL A N 1
ATOM 565 C CA . VAL A 1 71 ? -4.202 5.467 1.185 1.00 84.94 71 VAL A CA 1
ATOM 566 C C . VAL A 1 71 ? -5.227 5.847 2.237 1.00 84.94 71 VAL A C 1
ATOM 568 O O . VAL A 1 71 ? -4.964 6.739 3.037 1.00 84.94 71 VAL A O 1
ATOM 571 N N . TYR A 1 72 ? -6.376 5.185 2.217 1.00 85.88 72 TYR A N 1
ATOM 572 C CA . TYR A 1 72 ? -7.431 5.367 3.206 1.00 85.88 72 TYR A CA 1
ATOM 573 C C . TYR A 1 72 ? -7.625 4.073 3.971 1.00 85.88 72 TYR A C 1
ATOM 575 O O . TYR A 1 72 ? -7.724 3.008 3.364 1.00 85.88 72 TYR A O 1
ATOM 583 N N . VAL A 1 73 ? -7.709 4.157 5.290 1.00 85.00 73 VAL A N 1
ATOM 584 C CA . VAL A 1 73 ? -7.932 3.010 6.168 1.00 85.00 73 VAL A CA 1
ATOM 585 C C . VAL A 1 73 ? -9.174 3.317 6.962 1.00 85.00 73 VAL A C 1
ATOM 587 O O . VAL A 1 73 ? -9.213 4.300 7.688 1.00 85.00 73 VAL A O 1
ATOM 590 N N . MET A 1 74 ? -10.206 2.500 6.815 1.00 86.25 74 MET A N 1
ATOM 591 C CA . MET A 1 74 ? -11.524 2.795 7.351 1.00 86.25 74 MET A CA 1
ATOM 592 C C . MET A 1 74 ? -12.102 1.592 8.084 1.00 86.25 74 MET A C 1
ATOM 594 O O . MET A 1 74 ? -11.909 0.462 7.650 1.00 86.25 74 MET A O 1
ATOM 598 N N . TYR A 1 75 ? -12.863 1.815 9.152 1.00 83.62 75 TYR A N 1
ATOM 599 C CA . TYR A 1 75 ? -13.706 0.784 9.764 1.00 83.62 75 TYR A CA 1
ATOM 600 C C . TYR A 1 75 ? -15.180 1.105 9.554 1.00 83.62 75 TYR A C 1
ATOM 602 O O . TYR A 1 75 ? -15.561 2.269 9.434 1.00 83.62 75 TYR A O 1
ATOM 610 N N . ASN A 1 76 ? -16.003 0.062 9.515 1.00 80.25 76 ASN A N 1
ATOM 611 C CA . ASN A 1 76 ? -17.452 0.202 9.481 1.00 80.25 76 ASN A CA 1
ATOM 612 C C . ASN A 1 76 ? -17.984 0.436 10.908 1.00 80.25 76 ASN A C 1
ATOM 614 O O . ASN A 1 76 ? -17.765 -0.403 11.785 1.00 80.25 76 ASN A O 1
ATOM 618 N N . ASP A 1 77 ? -18.659 1.565 11.144 1.00 77.25 77 ASP A N 1
ATOM 619 C CA . ASP A 1 77 ? -19.250 1.922 12.446 1.00 77.25 77 ASP A CA 1
ATOM 620 C C . ASP A 1 77 ? -20.725 1.494 12.602 1.00 77.25 77 ASP A C 1
ATOM 622 O O . ASP A 1 77 ? -21.335 1.717 13.649 1.00 77.25 77 ASP A O 1
ATOM 626 N N . GLY A 1 78 ? -21.277 0.820 11.589 1.00 73.31 78 GLY A N 1
ATOM 627 C CA . GLY A 1 78 ? -22.659 0.349 11.521 1.00 73.31 78 GLY A CA 1
ATOM 628 C C . GLY A 1 78 ? -23.527 1.148 10.548 1.00 73.31 78 GLY A C 1
ATOM 629 O O . GLY A 1 78 ? -24.412 0.554 9.934 1.00 73.31 78 GLY A O 1
ATOM 630 N N . ASP A 1 79 ? -23.241 2.440 10.361 1.00 74.25 79 ASP A N 1
ATOM 631 C CA . ASP A 1 79 ? -23.982 3.328 9.455 1.00 74.25 79 ASP A CA 1
ATOM 632 C C . ASP A 1 79 ? -23.085 3.925 8.353 1.00 74.25 79 ASP A C 1
ATOM 634 O O . ASP A 1 79 ? -23.579 4.219 7.261 1.00 74.25 79 ASP A O 1
ATOM 638 N N . ASP A 1 80 ? -21.779 4.083 8.606 1.00 78.56 80 ASP A N 1
ATOM 639 C CA . ASP A 1 80 ? -20.814 4.653 7.662 1.00 78.56 80 ASP A CA 1
ATOM 640 C C . ASP A 1 80 ? -19.386 4.093 7.859 1.00 78.56 80 ASP A C 1
ATOM 642 O O . ASP A 1 80 ? -19.088 3.342 8.795 1.00 78.56 80 ASP A O 1
ATOM 646 N N . TYR A 1 81 ? -18.477 4.465 6.957 1.00 79.75 81 TYR A N 1
ATOM 647 C CA . TYR A 1 81 ? -17.045 4.213 7.088 1.00 79.75 81 TYR A CA 1
ATOM 648 C C . TYR A 1 81 ? -16.339 5.394 7.765 1.00 79.75 81 TYR A C 1
ATOM 650 O O . TYR A 1 81 ? -16.473 6.551 7.366 1.00 79.75 81 TYR A O 1
ATOM 658 N N . ARG A 1 82 ? -15.536 5.095 8.788 1.00 81.62 82 ARG A N 1
ATOM 659 C CA . ARG A 1 82 ? -14.740 6.072 9.545 1.00 81.62 82 ARG A CA 1
ATOM 660 C C . ARG A 1 82 ? -13.258 5.841 9.315 1.00 81.62 82 ARG A C 1
ATOM 662 O O . ARG A 1 82 ? -12.816 4.703 9.445 1.00 81.62 82 ARG A O 1
ATOM 669 N N . SER A 1 83 ? -12.500 6.897 9.009 1.00 82.44 83 SER A N 1
ATOM 670 C CA . SER A 1 83 ? -11.052 6.779 8.806 1.00 82.44 83 SER A CA 1
ATOM 671 C C . SER A 1 83 ? -10.303 6.462 10.103 1.00 82.44 83 SER A C 1
ATOM 673 O O . SER A 1 83 ? -10.741 6.794 11.209 1.00 82.44 83 SER A O 1
ATOM 675 N N . ILE A 1 84 ? -9.152 5.813 9.946 1.00 83.38 84 ILE A N 1
ATOM 676 C CA . ILE A 1 84 ? -8.176 5.514 10.988 1.00 83.38 84 ILE A CA 1
ATOM 677 C C . ILE A 1 84 ? -6.832 6.098 10.541 1.00 83.38 84 ILE A C 1
ATOM 679 O O . ILE A 1 84 ? -5.978 5.392 10.006 1.00 83.38 84 ILE A O 1
ATOM 683 N N . GLU A 1 85 ? -6.655 7.399 10.767 1.00 82.44 85 GLU A N 1
ATOM 684 C CA . GLU A 1 85 ? -5.515 8.185 10.261 1.00 82.44 85 GLU A CA 1
ATOM 685 C C . GLU A 1 85 ? -4.141 7.596 10.651 1.00 82.44 85 GLU A C 1
ATOM 687 O O . GLU A 1 85 ? -3.229 7.556 9.831 1.00 82.44 85 GLU A O 1
ATOM 692 N N . GLU A 1 86 ? -3.997 7.045 11.865 1.00 81.62 86 GLU A N 1
ATOM 693 C CA . GLU A 1 86 ? -2.741 6.424 12.336 1.00 81.62 86 GLU A CA 1
ATOM 694 C C . GLU A 1 86 ? -2.271 5.274 11.420 1.00 81.62 86 GLU A C 1
ATOM 696 O O . GLU A 1 86 ? -1.080 5.129 11.118 1.00 81.62 86 GLU A O 1
ATOM 701 N N . TYR A 1 87 ? -3.210 4.453 10.941 1.00 81.69 87 TYR A N 1
ATOM 702 C CA . TYR A 1 87 ? -2.888 3.354 10.032 1.00 81.69 87 TYR A CA 1
ATOM 703 C C . TYR A 1 87 ? -2.707 3.827 8.591 1.00 81.69 87 TYR A C 1
ATOM 705 O O . TYR A 1 87 ? -1.941 3.199 7.859 1.00 81.69 87 TYR A O 1
ATOM 713 N N . GLU A 1 88 ? -3.359 4.921 8.187 1.00 85.88 88 GLU A N 1
ATOM 714 C CA . GLU A 1 88 ? -3.140 5.547 6.878 1.00 85.88 88 GLU A CA 1
ATOM 715 C C . GLU A 1 88 ? -1.694 6.010 6.737 1.00 85.88 88 GLU A C 1
ATOM 717 O O . GLU A 1 88 ? -1.037 5.647 5.762 1.00 85.88 88 GLU A O 1
ATOM 722 N N . GLU A 1 89 ? -1.166 6.728 7.733 1.00 84.94 89 GLU A N 1
ATOM 723 C CA . GLU A 1 89 ? 0.231 7.177 7.736 1.00 84.94 89 GLU A CA 1
ATOM 724 C C . GLU A 1 89 ? 1.206 5.994 7.693 1.00 84.94 89 GLU A C 1
ATOM 726 O O . GLU A 1 89 ? 2.140 5.974 6.886 1.00 84.94 89 GLU A O 1
ATOM 731 N N . THR A 1 90 ? 0.951 4.970 8.513 1.00 87.06 90 THR A N 1
ATOM 732 C CA . THR A 1 90 ? 1.802 3.775 8.593 1.00 87.06 90 THR A CA 1
ATOM 733 C C . THR A 1 90 ? 1.850 3.028 7.259 1.00 87.06 90 THR A C 1
ATOM 735 O O . THR A 1 90 ? 2.930 2.729 6.745 1.00 87.06 90 THR A O 1
ATOM 738 N N . LEU A 1 91 ? 0.688 2.742 6.662 1.00 85.62 91 LEU A N 1
ATOM 739 C CA . LEU A 1 91 ? 0.614 2.046 5.377 1.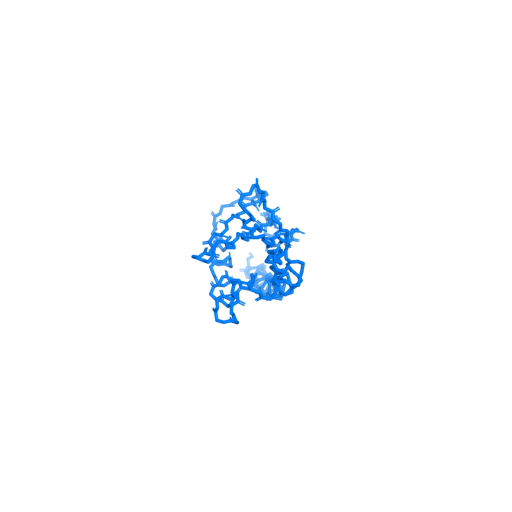00 85.62 91 LEU A CA 1
ATOM 740 C C . LEU A 1 91 ? 1.173 2.895 4.237 1.00 85.62 91 LEU A C 1
ATOM 742 O O . LEU A 1 91 ? 1.844 2.354 3.362 1.00 85.62 91 LEU A O 1
ATOM 746 N N . ASN A 1 92 ? 0.939 4.208 4.249 1.00 88.38 92 ASN A N 1
ATOM 747 C CA . ASN A 1 92 ? 1.481 5.112 3.242 1.00 88.38 92 ASN A CA 1
ATOM 748 C C . ASN A 1 92 ? 3.015 5.099 3.246 1.00 88.38 92 ASN A C 1
ATOM 750 O O . ASN A 1 92 ? 3.613 4.963 2.179 1.00 88.38 92 ASN A O 1
ATOM 754 N N . SER A 1 93 ? 3.645 5.156 4.425 1.00 88.38 93 SER A N 1
ATOM 755 C CA . SER A 1 93 ? 5.105 5.077 4.544 1.00 88.38 93 SER A CA 1
ATOM 756 C C . SER A 1 93 ? 5.641 3.752 3.998 1.00 88.38 93 SER A C 1
ATOM 758 O O . SER A 1 93 ? 6.506 3.756 3.127 1.00 88.38 93 SER A O 1
ATOM 760 N N . LEU A 1 94 ? 5.085 2.621 4.447 1.00 89.31 94 LEU A N 1
ATOM 761 C CA . LEU A 1 94 ? 5.552 1.291 4.039 1.00 89.31 94 LEU A CA 1
ATOM 762 C C . LEU A 1 94 ? 5.376 1.039 2.536 1.00 89.31 94 LEU A C 1
ATOM 764 O O . LEU A 1 94 ? 6.257 0.474 1.890 1.00 89.31 94 LEU A O 1
ATOM 768 N N . LEU A 1 95 ? 4.244 1.465 1.967 1.00 86.81 95 LEU A N 1
ATOM 769 C CA . LEU A 1 95 ? 3.995 1.358 0.531 1.00 86.81 95 LEU A CA 1
ATOM 770 C C . LEU A 1 95 ? 4.909 2.287 -0.267 1.00 86.81 95 LEU A C 1
ATOM 772 O O . LEU A 1 95 ? 5.397 1.886 -1.318 1.00 86.81 95 LEU A O 1
ATOM 776 N N . SER A 1 96 ? 5.159 3.504 0.219 1.00 88.94 96 SER A N 1
ATOM 777 C CA . SER A 1 96 ? 6.055 4.454 -0.447 1.00 88.94 96 SER A CA 1
ATOM 778 C C . SER A 1 96 ? 7.488 3.930 -0.514 1.00 88.94 96 SER A C 1
ATOM 780 O O . SER A 1 96 ? 8.102 4.011 -1.579 1.00 88.94 96 SER A O 1
ATOM 782 N N . ASP A 1 97 ? 7.989 3.338 0.572 1.00 89.50 97 ASP A N 1
ATOM 783 C CA . ASP A 1 97 ? 9.321 2.728 0.608 1.00 89.50 97 ASP A CA 1
ATOM 784 C C . ASP A 1 97 ? 9.414 1.549 -0.375 1.00 89.50 97 ASP A C 1
ATOM 786 O O . ASP A 1 97 ? 10.301 1.513 -1.230 1.00 89.50 97 ASP A O 1
ATOM 790 N N . ALA A 1 98 ? 8.443 0.628 -0.334 1.00 86.38 98 ALA A N 1
ATOM 791 C CA . ALA A 1 98 ? 8.413 -0.538 -1.220 1.00 86.38 98 ALA A CA 1
ATOM 792 C C . ALA A 1 98 ? 8.284 -0.159 -2.709 1.00 86.38 98 ALA A C 1
ATOM 794 O O . ALA A 1 98 ? 8.946 -0.747 -3.567 1.00 86.38 98 ALA A O 1
ATOM 795 N N . ILE A 1 99 ? 7.454 0.839 -3.028 1.00 86.00 99 ILE A N 1
ATOM 796 C CA . ILE A 1 99 ? 7.314 1.377 -4.388 1.00 86.00 99 ILE A CA 1
ATOM 797 C C . ILE A 1 99 ? 8.611 2.057 -4.836 1.00 86.00 99 ILE A C 1
ATOM 799 O O . ILE A 1 99 ? 9.007 1.907 -5.991 1.00 86.00 99 ILE A O 1
ATOM 803 N N . GLY A 1 100 ? 9.284 2.788 -3.943 1.00 85.50 100 GLY A N 1
ATOM 804 C CA . GLY A 1 100 ? 10.569 3.424 -4.226 1.00 85.50 100 GLY A CA 1
ATOM 805 C C . GLY A 1 100 ? 11.636 2.414 -4.648 1.00 85.50 100 GLY A C 1
ATOM 806 O O . GLY A 1 100 ? 12.286 2.605 -5.675 1.00 85.50 100 GLY A O 1
ATOM 807 N N . GLU A 1 101 ? 11.766 1.308 -3.911 1.00 86.69 101 GLU A N 1
ATOM 808 C CA . GLU A 1 101 ? 12.699 0.227 -4.254 1.00 86.69 101 GLU A CA 1
ATOM 809 C C . GLU A 1 101 ? 12.376 -0.433 -5.599 1.00 86.69 101 GLU A C 1
ATOM 811 O O . GLU A 1 101 ? 13.285 -0.757 -6.366 1.00 86.69 101 GLU A O 1
ATOM 816 N N . LEU A 1 102 ? 11.091 -0.641 -5.895 1.00 82.19 102 LEU A N 1
ATOM 817 C CA . LEU A 1 102 ? 10.660 -1.246 -7.153 1.00 82.19 102 LEU A CA 1
ATOM 818 C C . LEU A 1 102 ? 10.941 -0.320 -8.345 1.00 82.19 102 LEU A C 1
ATOM 820 O O . LEU A 1 102 ? 11.538 -0.751 -9.328 1.00 82.19 102 LEU A O 1
ATOM 824 N N . ASN A 1 103 ? 10.603 0.966 -8.224 1.00 83.75 103 ASN A N 1
ATOM 825 C CA . ASN A 1 103 ? 10.889 1.967 -9.255 1.00 83.75 103 ASN A CA 1
ATOM 826 C C . ASN A 1 103 ? 12.395 2.115 -9.528 1.00 83.75 103 ASN A C 1
ATOM 828 O O . ASN A 1 103 ? 12.783 2.355 -10.671 1.00 83.75 103 ASN A O 1
ATOM 832 N N . TYR 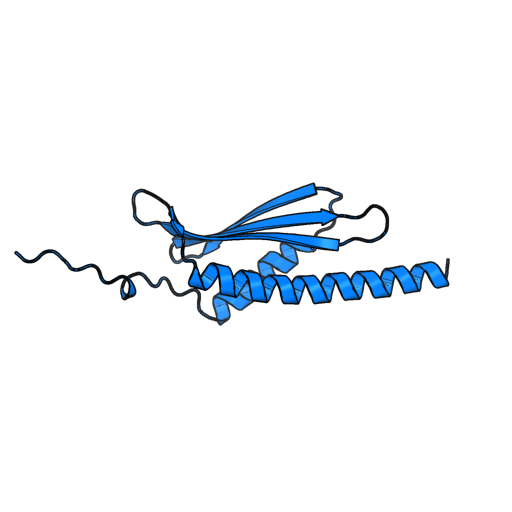A 1 104 ? 13.237 1.987 -8.496 1.00 84.88 104 TYR A N 1
ATOM 833 C CA . TYR A 1 104 ? 14.693 2.044 -8.642 1.00 84.88 104 TYR A CA 1
ATOM 834 C C . TYR A 1 104 ? 15.236 0.846 -9.434 1.00 84.88 104 TYR A C 1
ATOM 836 O O . TYR A 1 104 ? 16.051 1.022 -10.335 1.00 84.88 104 TYR A O 1
ATOM 844 N N . LYS A 1 105 ? 14.750 -0.370 -9.151 1.00 84.00 105 LYS A N 1
ATOM 845 C CA . LYS A 1 105 ? 15.151 -1.575 -9.899 1.00 84.00 105 LYS A CA 1
ATOM 846 C C . LYS A 1 105 ? 14.755 -1.494 -11.372 1.00 84.00 105 LYS A C 1
ATOM 848 O O . LYS A 1 105 ? 15.577 -1.779 -12.235 1.00 84.00 105 LYS A O 1
ATOM 853 N N . GLU A 1 106 ? 13.533 -1.045 -11.652 1.00 79.69 106 GLU A N 1
ATOM 854 C CA . GLU A 1 106 ? 13.063 -0.807 -13.025 1.00 79.69 106 GLU A CA 1
ATOM 855 C C . GLU A 1 106 ? 13.934 0.231 -13.758 1.00 79.69 106 GLU A C 1
ATOM 857 O O . GLU A 1 106 ? 14.161 0.121 -14.962 1.00 79.69 106 GLU A O 1
ATOM 862 N N . GLU A 1 107 ? 14.452 1.241 -13.047 1.00 83.38 107 GLU A N 1
ATOM 863 C CA . GLU A 1 107 ? 15.340 2.256 -13.631 1.00 83.38 107 GLU A CA 1
ATOM 864 C C . GLU A 1 107 ? 16.705 1.666 -13.994 1.00 83.38 107 GLU A C 1
ATOM 866 O O . GLU A 1 107 ? 17.200 1.897 -15.099 1.00 83.38 107 GLU A O 1
ATOM 871 N N . GLU A 1 108 ? 17.293 0.868 -13.096 1.00 84.19 108 GLU A N 1
ATOM 872 C CA . GLU A 1 108 ? 18.555 0.171 -13.358 1.00 84.19 108 GLU A CA 1
ATOM 873 C C . GLU A 1 108 ? 18.451 -0.785 -14.552 1.00 84.19 108 GLU A C 1
ATOM 875 O O . GLU A 1 108 ? 19.336 -0.787 -15.412 1.00 84.19 108 GLU A O 1
ATOM 880 N N . GLU A 1 109 ? 17.376 -1.575 -14.630 1.00 83.19 109 GLU A N 1
ATOM 881 C CA . GLU A 1 109 ? 17.149 -2.502 -15.743 1.00 83.19 109 GLU A CA 1
ATOM 882 C C . GLU A 1 109 ? 16.985 -1.755 -17.072 1.00 83.19 109 GLU A C 1
ATOM 884 O O . GLU A 1 109 ? 17.645 -2.093 -18.058 1.00 83.19 109 GLU A O 1
ATOM 889 N N . TYR A 1 110 ? 16.188 -0.684 -17.090 1.00 81.25 110 TYR A N 1
ATOM 890 C CA . TYR A 1 110 ? 15.994 0.133 -18.286 1.00 81.25 110 TYR A CA 1
ATOM 891 C C . TYR A 1 110 ? 17.303 0.764 -18.792 1.00 81.25 110 TYR A C 1
ATOM 893 O O . TYR A 1 110 ? 17.604 0.724 -19.991 1.00 81.25 110 TYR A O 1
ATOM 901 N N . GLU A 1 111 ? 18.112 1.343 -17.899 1.00 83.75 111 GLU A N 1
ATOM 902 C CA . GLU A 1 111 ? 19.402 1.928 -18.284 1.00 83.75 111 GLU A CA 1
ATOM 903 C C . GLU A 1 111 ? 20.413 0.859 -18.726 1.00 83.75 111 GLU A C 1
ATOM 905 O O . GLU A 1 111 ? 21.209 1.120 -19.633 1.00 83.75 111 GLU A O 1
ATOM 910 N N . TYR A 1 112 ? 20.363 -0.352 -18.158 1.00 82.81 112 TYR A N 1
ATOM 911 C CA . TYR A 1 112 ? 21.151 -1.484 -18.642 1.00 82.81 112 TYR A CA 1
ATOM 912 C C . TYR A 1 112 ? 20.756 -1.851 -20.078 1.00 82.81 112 TYR A C 1
ATOM 914 O O . TYR A 1 112 ? 21.609 -1.844 -20.962 1.00 82.81 112 TYR A O 1
ATOM 922 N N . GLU A 1 113 ? 19.475 -2.102 -20.359 1.00 80.81 113 GLU A N 1
ATOM 923 C CA . GLU A 1 113 ? 19.002 -2.492 -21.697 1.00 80.81 113 GLU A CA 1
ATOM 924 C C . GLU A 1 113 ? 19.358 -1.463 -22.780 1.00 80.81 113 GLU A C 1
ATOM 926 O O . GLU A 1 113 ? 19.786 -1.824 -23.881 1.00 80.81 113 GLU A O 1
ATOM 931 N N . LYS A 1 114 ? 19.256 -0.172 -22.453 1.00 81.88 114 LYS A N 1
ATOM 932 C CA . LYS A 1 114 ? 19.608 0.935 -23.349 1.00 81.88 114 LYS A CA 1
ATOM 933 C C . LYS A 1 114 ? 21.092 0.972 -23.723 1.00 81.88 114 LYS A C 1
ATOM 935 O O . LYS A 1 114 ? 21.421 1.432 -24.811 1.00 81.88 114 LYS A O 1
ATOM 940 N N . GLN A 1 115 ? 21.993 0.521 -22.848 1.00 73.62 115 GLN A N 1
ATOM 941 C CA . GLN A 1 115 ? 23.434 0.480 -23.136 1.00 73.62 115 GLN A CA 1
ATOM 942 C C . GLN A 1 115 ? 23.824 -0.653 -24.096 1.00 73.62 115 GLN A C 1
ATOM 944 O O . GLN A 1 115 ? 24.875 -0.567 -24.734 1.00 73.62 115 GLN A O 1
ATOM 949 N N . TYR A 1 116 ? 22.999 -1.699 -24.203 1.00 69.06 116 TYR A N 1
ATOM 950 C CA . TYR A 1 116 ? 23.253 -2.878 -25.040 1.00 69.06 116 TYR A CA 1
ATOM 951 C C . TYR A 1 116 ? 22.333 -2.976 -26.272 1.00 69.06 116 TYR A C 1
ATOM 953 O O . TYR A 1 116 ? 22.383 -3.983 -26.983 1.00 69.06 116 TYR A O 1
ATOM 961 N N . SER A 1 117 ? 21.533 -1.935 -26.530 1.00 59.75 117 SER A N 1
ATOM 962 C CA . SER A 1 117 ? 20.656 -1.774 -27.703 1.00 59.75 117 SER A CA 1
ATOM 963 C C . SER A 1 117 ? 21.243 -0.791 -28.714 1.00 59.75 117 SER A C 1
ATOM 965 O O . SER A 1 117 ? 21.097 -1.046 -29.931 1.00 59.75 117 SER A O 1
#

Sequence (117 aa):
MGALKIDIQDFKPCLTDESIDKLVKLIMSDLDIYSYEGHRLRSFECTNGIRVDVEANYRGSAYRSIQLKNVYVMYNDGDDYRSIEEYEETLNSLLSDAIGELNYKEEEEYEYEKQYS

pLDDT: mean 73.78, std 13.72, range [37.03, 89.5]

Foldseek 3Di:
DDDPPPDVVVPCPDPPPVVLVVVLVVVVVVVPDDDDWDKDWDWDADPSQKIKIWIWGWDDPQQTAIDTDFIFIWHDPPPDTDTDVVVRVVSVVSNVVVSVVVSVVSVVVSVVVVVVD

Radius of gyration: 18.26 Å; Cα contacts (8 Å, |Δi|>4): 128; chains: 1; bounding box: 52×19×61 Å

Mean predicted aligned error: 9.48 Å

Organism: NCBI:txid742767

Secondary structure (DSSP, 8-state):
-------GGGG-----HHHHHHHHHHHHHHHTS---SEEEEEEEE-TTSEEEEEEEEEE-SSS-EEEEEEEEEEEE-SSSEEE-HHHHHHHHHHHHHHHHHHHHHHHHHHHHHHH--

Nearest PDB structures (foldseek):
  1r3h-assembly4_G  TM=3.444E-01  e=5.594E+00  Mus musculus
  4iho-assembly1_A  TM=2.923E-01  e=3.396E+00  Mus musculus
  4rl9-assembly2_B  TM=2.522E-01  e=3.396E+00  Acinetobacter baumann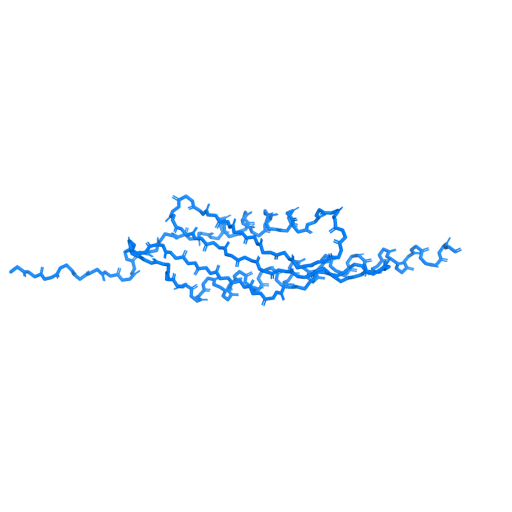ii
  4iho-assembly2_D  TM=2.913E-01  e=5.955E+00  Mus musculus
  5e8o-assembly2_D  TM=2.744E-01  e=7.642E+00  Mus musculus